Protein AF-A0A4Y1U1I6-F1 (afdb_monomer)

Organism: Homo sapiens (NCBI:txid9606)

InterPro domains:
  IPR001189 Manganese/iron superoxide dismutase [PR01703] (27-38)
  IPR001189 Manganese/iron superoxide dismutase [PR01703] (48-55)
  IPR019831 Manganese/iron superoxide dismutase, N-terminal [PF00081] (23-55)
  IPR036324 Manganese/iron superoxide dismutase, N-terminal domain superfamily [SSF46609] (16-55)
  IPR050265 Iron/Manganese Superoxide Dismutase [PTHR11404] (7-55)

Mean predicted aligned error: 13.7 Å

Foldseek 3Di:
DDDDPDDPDDPDPPPDPPPPPDDDDQDDDPDQLCPCPPPDDSVVSVCCSPPVVRD

Structure (mmCIF, N/CA/C/O backbone):
data_AF-A0A4Y1U1I6-F1
#
_entry.id   AF-A0A4Y1U1I6-F1
#
loop_
_atom_site.group_PDB
_atom_site.id
_atom_site.type_symbol
_atom_site.label_atom_id
_atom_site.label_alt_id
_atom_site.label_comp_id
_atom_site.label_asym_id
_atom_site.label_entity_id
_atom_site.label_seq_id
_atom_site.pdbx_PDB_ins_code
_atom_site.Cartn_x
_atom_site.Cartn_y
_atom_site.Cartn_z
_atom_site.occupancy
_atom_site.B_iso_or_equiv
_atom_site.auth_seq_id
_atom_site.auth_comp_id
_atom_site.auth_asym_id
_atom_site.auth_atom_id
_atom_site.pdbx_PDB_model_num
ATOM 1 N N . CYS A 1 1 ? 70.216 -11.530 -30.720 1.00 47.41 1 CYS A N 1
ATOM 2 C CA . CYS A 1 1 ? 69.258 -10.465 -31.077 1.00 47.41 1 CYS A CA 1
ATOM 3 C C . CYS A 1 1 ? 68.022 -11.059 -31.736 1.00 47.41 1 CYS A C 1
ATOM 5 O O . CYS A 1 1 ? 68.032 -11.207 -32.943 1.00 47.41 1 CYS A O 1
ATOM 7 N N . PHE A 1 2 ? 66.988 -11.413 -30.977 1.00 39.22 2 PHE A N 1
ATOM 8 C CA . PHE A 1 2 ? 65.632 -10.929 -31.254 1.00 39.22 2 PHE A CA 1
ATOM 9 C C . PHE A 1 2 ? 64.772 -11.284 -30.047 1.00 39.22 2 PHE A C 1
ATOM 11 O O . PHE A 1 2 ? 64.539 -12.446 -29.727 1.00 39.22 2 PHE A O 1
ATOM 18 N N . LEU A 1 3 ? 64.446 -10.235 -29.308 1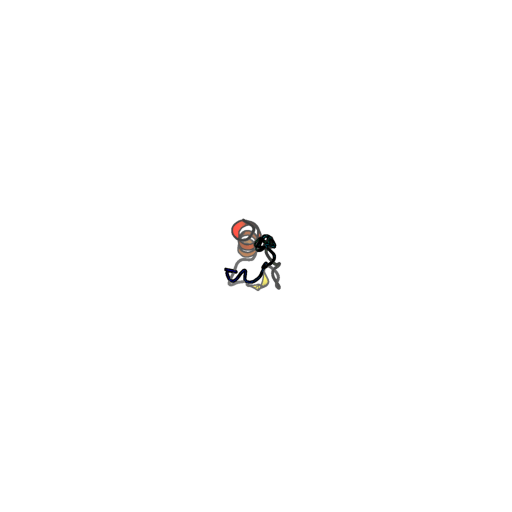.00 53.06 3 LEU A N 1
ATOM 19 C CA . LEU A 1 3 ? 63.658 -10.274 -28.098 1.00 53.06 3 LEU A CA 1
ATOM 20 C C . LEU A 1 3 ? 62.241 -10.744 -28.433 1.00 53.06 3 LEU A C 1
ATOM 22 O O . LEU A 1 3 ? 61.621 -10.284 -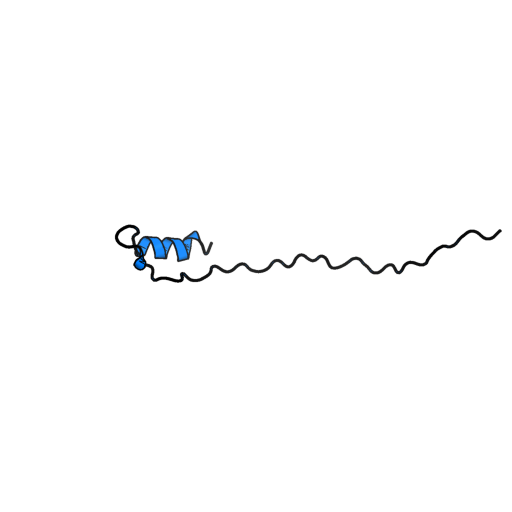29.387 1.00 53.06 3 LEU A O 1
ATOM 26 N N . VAL A 1 4 ? 61.771 -11.661 -27.598 1.00 54.88 4 VAL A N 1
ATOM 27 C CA . VAL A 1 4 ? 60.381 -11.989 -27.291 1.00 54.88 4 VAL A CA 1
ATOM 28 C C . VAL A 1 4 ? 59.452 -10.780 -27.504 1.00 54.88 4 VAL A C 1
ATOM 30 O O . VAL A 1 4 ? 59.429 -9.880 -26.670 1.00 54.88 4 VAL A O 1
ATOM 33 N N . PHE A 1 5 ? 58.651 -10.758 -28.576 1.00 42.94 5 PHE A N 1
ATOM 34 C CA . PHE A 1 5 ? 57.479 -9.874 -28.654 1.00 42.94 5 PHE A CA 1
ATOM 35 C C . PHE A 1 5 ? 56.209 -10.715 -28.654 1.00 42.94 5 PHE A C 1
ATOM 37 O O . PHE A 1 5 ? 55.578 -11.018 -29.665 1.00 42.94 5 PHE A O 1
ATOM 44 N N . SER A 1 6 ? 55.922 -11.158 -27.435 1.00 52.41 6 SER A N 1
ATOM 45 C CA . SER A 1 6 ? 54.694 -11.789 -26.995 1.00 52.41 6 SER A CA 1
ATOM 46 C C . SER A 1 6 ? 53.480 -10.949 -27.396 1.00 52.41 6 SER A C 1
ATOM 48 O O . SER A 1 6 ? 53.378 -9.780 -27.044 1.00 52.41 6 SER A O 1
ATOM 50 N N . THR A 1 7 ? 52.526 -11.608 -28.055 1.00 58.00 7 THR A N 1
ATOM 51 C CA . THR A 1 7 ? 51.081 -11.391 -27.893 1.00 58.00 7 THR A CA 1
ATOM 52 C C . THR A 1 7 ? 50.600 -9.942 -28.000 1.00 58.00 7 THR A C 1
ATOM 54 O O . THR A 1 7 ? 50.382 -9.267 -26.994 1.00 58.00 7 THR A O 1
ATOM 57 N N . SER A 1 8 ? 50.307 -9.513 -29.228 1.00 53.62 8 SER A N 1
ATOM 58 C CA . SER A 1 8 ? 49.414 -8.381 -29.478 1.00 53.62 8 SER A CA 1
ATOM 59 C C . SER A 1 8 ? 47.995 -8.762 -29.022 1.00 53.62 8 SER A C 1
ATOM 61 O O . SER A 1 8 ? 47.179 -9.274 -29.786 1.00 53.62 8 SER A O 1
ATOM 63 N N . ARG A 1 9 ? 47.737 -8.630 -27.716 1.00 62.28 9 ARG A N 1
ATOM 64 C CA . ARG A 1 9 ? 46.400 -8.723 -27.126 1.00 62.28 9 ARG A CA 1
ATOM 65 C C . ARG A 1 9 ? 45.646 -7.457 -27.518 1.00 62.28 9 ARG A C 1
ATOM 67 O O . ARG A 1 9 ? 46.027 -6.361 -27.119 1.00 62.28 9 ARG A O 1
ATOM 74 N N . GLN A 1 10 ? 44.595 -7.648 -28.314 1.00 55.56 10 GLN A N 1
ATOM 75 C CA . GLN A 1 10 ? 43.573 -6.661 -28.652 1.00 55.56 10 GLN A CA 1
ATOM 76 C C . GLN A 1 10 ? 43.210 -5.795 -27.439 1.00 55.56 10 GLN A C 1
ATOM 78 O O . GLN A 1 10 ? 42.656 -6.283 -26.456 1.00 55.56 10 GLN A O 1
ATOM 83 N N . LEU A 1 11 ? 43.485 -4.496 -27.538 1.00 58.88 11 LEU A N 1
ATOM 84 C CA . LEU A 1 11 ? 42.939 -3.486 -26.641 1.00 58.88 11 LEU A CA 1
ATOM 85 C C . LEU A 1 11 ? 41.509 -3.174 -27.096 1.00 58.88 11 LEU A C 1
ATOM 87 O O . LEU A 1 11 ? 41.251 -2.172 -27.757 1.00 58.88 11 LEU A O 1
ATOM 91 N N . ALA A 1 12 ? 40.577 -4.073 -26.781 1.00 63.34 12 ALA A N 1
ATOM 92 C CA . ALA A 1 12 ? 39.173 -3.697 -26.717 1.00 63.34 12 ALA A CA 1
ATOM 93 C C . ALA A 1 12 ? 39.011 -2.737 -25.526 1.00 63.34 12 ALA A C 1
ATOM 95 O O . ALA A 1 12 ? 39.516 -3.046 -24.439 1.00 63.34 12 ALA A O 1
ATOM 96 N N . PRO A 1 13 ? 38.342 -1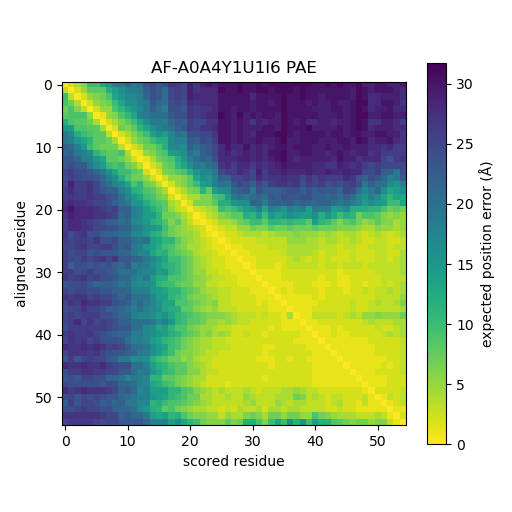.581 -25.678 1.00 60.56 13 PRO A N 1
ATOM 97 C CA . PRO A 1 13 ? 38.002 -0.782 -24.518 1.00 60.56 13 PRO A CA 1
ATOM 98 C C . PRO A 1 13 ? 37.071 -1.629 -23.646 1.00 60.56 13 PRO A C 1
ATOM 100 O O . PRO A 1 13 ? 36.017 -2.078 -24.094 1.00 60.56 13 PRO A O 1
ATOM 103 N N . VAL A 1 14 ? 37.477 -1.863 -22.397 1.00 64.06 14 VAL A N 1
ATOM 104 C CA . VAL A 1 14 ? 36.631 -2.381 -21.313 1.00 64.06 14 VAL A CA 1
ATOM 105 C C . VAL A 1 14 ? 35.603 -1.291 -20.986 1.00 64.06 14 VAL A C 1
ATOM 107 O O . VAL A 1 14 ? 35.669 -0.622 -19.961 1.00 64.06 14 VAL A O 1
ATOM 110 N N . LEU A 1 15 ? 34.699 -1.024 -21.926 1.00 66.00 15 LEU A N 1
ATOM 111 C CA . LEU A 1 15 ? 33.659 -0.015 -21.821 1.00 66.00 15 LEU A CA 1
ATOM 112 C C . LEU A 1 15 ? 32.324 -0.743 -21.848 1.00 66.00 15 LEU A C 1
ATOM 114 O O . LEU A 1 15 ? 31.804 -1.066 -22.910 1.00 6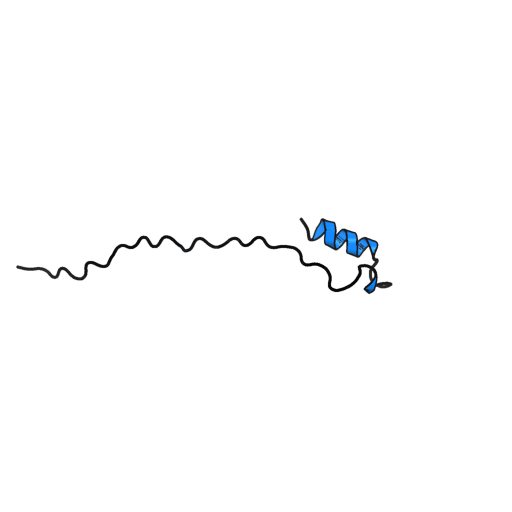6.00 15 LEU A O 1
ATOM 118 N N . GLY A 1 16 ? 31.780 -1.037 -20.671 1.00 63.97 16 GLY A N 1
ATOM 119 C CA . GLY A 1 16 ? 30.438 -1.604 -20.630 1.00 63.97 16 GLY A CA 1
ATOM 120 C C . GLY A 1 16 ? 29.995 -2.268 -19.341 1.00 63.97 16 GLY A C 1
ATOM 121 O O . GLY A 1 16 ? 29.105 -3.100 -19.403 1.00 63.97 16 GLY A O 1
ATOM 122 N N . TYR A 1 17 ? 30.539 -1.908 -18.177 1.00 64.44 17 TYR A N 1
ATOM 123 C CA . TYR A 1 17 ? 29.815 -2.126 -16.918 1.00 64.44 17 TYR A CA 1
ATOM 124 C C . TYR A 1 17 ? 29.054 -0.844 -16.554 1.00 64.44 17 TYR A C 1
ATOM 126 O O . TYR A 1 17 ? 29.226 -0.261 -15.487 1.00 64.44 17 TYR A O 1
ATOM 134 N N . LEU A 1 18 ? 28.242 -0.342 -17.491 1.00 68.88 18 LEU A N 1
ATOM 135 C CA . LEU A 1 18 ? 27.279 0.711 -17.183 1.00 68.88 18 LEU A CA 1
ATOM 136 C C . LEU A 1 18 ? 26.154 0.045 -16.397 1.00 68.88 18 LEU A C 1
ATOM 138 O O . LEU A 1 18 ? 25.264 -0.573 -16.976 1.00 68.88 18 LEU A O 1
ATOM 142 N N . GLY A 1 19 ? 26.251 0.110 -15.068 1.00 70.50 19 GLY A N 1
ATOM 143 C CA . GLY A 1 19 ? 25.222 -0.396 -14.171 1.00 70.50 19 GLY A CA 1
ATOM 144 C C . GLY A 1 19 ? 23.854 0.132 -14.596 1.00 70.50 19 GLY A C 1
ATOM 145 O O . GLY A 1 19 ? 23.613 1.341 -14.604 1.00 70.50 19 GLY A O 1
ATOM 146 N N . SER A 1 20 ? 22.962 -0.777 -14.982 1.00 75.19 20 SER A N 1
ATOM 147 C CA . SER A 1 20 ? 21.595 -0.442 -15.348 1.00 75.19 20 SER A CA 1
ATOM 148 C C . SER A 1 20 ? 20.861 0.044 -14.100 1.00 75.19 20 SER A C 1
ATOM 150 O O . SER A 1 20 ? 20.459 -0.760 -13.258 1.00 75.19 20 SER A O 1
ATOM 152 N N . ARG A 1 21 ? 20.670 1.359 -13.959 1.00 73.19 21 ARG A N 1
ATOM 153 C CA . ARG A 1 21 ? 19.769 1.904 -12.937 1.00 73.19 21 ARG A CA 1
ATOM 154 C C . ARG A 1 21 ? 18.331 1.642 -13.375 1.00 73.19 21 ARG A C 1
ATOM 156 O O . ARG A 1 21 ? 17.726 2.454 -14.074 1.00 73.19 21 ARG A O 1
ATOM 163 N N . GLN A 1 22 ? 17.801 0.483 -12.998 1.00 81.69 22 GLN A N 1
ATOM 164 C CA . GLN A 1 22 ? 16.397 0.161 -13.228 1.00 81.69 22 GLN A CA 1
ATOM 165 C C . GLN A 1 22 ? 15.527 1.091 -12.379 1.00 81.69 22 GLN A C 1
ATOM 167 O O . GLN A 1 22 ? 15.788 1.303 -11.195 1.00 81.69 22 GLN A O 1
ATOM 172 N N . LYS A 1 23 ? 14.499 1.672 -13.002 1.00 82.62 23 LYS A N 1
ATOM 173 C CA . LYS A 1 23 ? 13.471 2.428 -12.285 1.00 82.62 23 LYS A CA 1
ATOM 174 C C . LYS A 1 23 ? 12.703 1.432 -11.420 1.00 82.62 23 LYS A C 1
ATOM 176 O O . LYS A 1 23 ? 12.089 0.519 -11.963 1.00 82.62 23 LYS A O 1
ATOM 181 N N . HIS A 1 24 ? 12.782 1.579 -10.103 1.00 81.56 24 HIS A N 1
ATOM 182 C CA . HIS A 1 24 ? 11.963 0.790 -9.194 1.00 81.56 24 HIS A CA 1
ATOM 183 C C . HIS A 1 24 ? 10.571 1.420 -9.134 1.00 81.56 24 HIS A C 1
ATOM 185 O O . HIS A 1 24 ? 10.455 2.638 -9.002 1.00 81.56 24 HIS A O 1
ATOM 191 N N . SER A 1 25 ? 9.535 0.605 -9.300 1.00 88.88 25 SER A N 1
ATOM 192 C CA . SER A 1 25 ? 8.138 1.028 -9.235 1.00 88.88 25 SER A CA 1
ATOM 193 C C . SER A 1 25 ? 7.484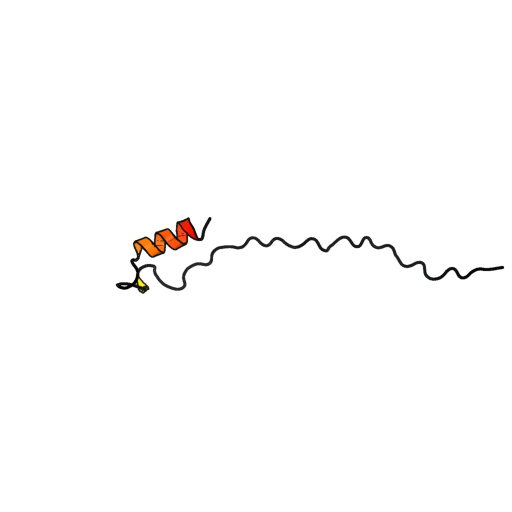 0.411 -8.012 1.00 88.88 25 SER A C 1
ATOM 195 O O . SER A 1 25 ? 7.746 -0.749 -7.696 1.00 88.88 25 SER A O 1
ATOM 197 N N . LEU A 1 26 ? 6.609 1.168 -7.359 1.00 91.31 26 LEU A N 1
ATOM 198 C CA . LEU A 1 26 ? 5.811 0.650 -6.261 1.00 91.31 26 LEU A CA 1
ATOM 199 C C . LEU A 1 26 ? 4.746 -0.314 -6.813 1.00 91.31 26 LEU A C 1
ATOM 201 O O . LEU A 1 26 ? 3.971 0.107 -7.673 1.00 91.31 26 LEU A O 1
ATOM 205 N N . PRO A 1 27 ? 4.709 -1.587 -6.381 1.00 91.19 27 PRO A N 1
ATOM 206 C CA . PRO A 1 27 ? 3.661 -2.507 -6.793 1.00 91.19 27 PRO A CA 1
ATOM 207 C C . PRO A 1 27 ? 2.327 -2.167 -6.121 1.00 91.19 27 PRO A C 1
ATOM 209 O O . PRO A 1 27 ? 2.274 -1.601 -5.022 1.00 91.19 27 PRO A O 1
ATOM 212 N N . ASP A 1 28 ? 1.250 -2.575 -6.780 1.00 92.62 28 ASP A N 1
ATOM 213 C CA . ASP A 1 28 ? -0.092 -2.502 -6.218 1.00 92.62 28 ASP A CA 1
ATOM 214 C C . ASP A 1 28 ? -0.278 -3.521 -5.089 1.00 92.62 28 ASP A C 1
ATOM 216 O O . ASP A 1 28 ? 0.389 -4.562 -5.030 1.00 92.62 28 ASP A O 1
ATOM 220 N N . LEU A 1 29 ? -1.205 -3.220 -4.179 1.00 92.19 29 LEU A N 1
ATOM 221 C CA . LEU A 1 29 ? -1.577 -4.153 -3.122 1.00 92.19 29 LEU A CA 1
ATOM 222 C C . LEU A 1 29 ? -2.379 -5.325 -3.708 1.00 92.19 29 LEU A C 1
ATOM 224 O O . LEU A 1 29 ? -3.284 -5.110 -4.513 1.00 92.19 29 LEU A O 1
ATOM 228 N N . PRO A 1 30 ? -2.129 -6.567 -3.250 1.00 95.50 30 PRO A N 1
ATOM 229 C CA . PRO A 1 30 ? -2.917 -7.727 -3.660 1.00 95.50 30 PRO A CA 1
ATOM 230 C C . PRO A 1 30 ? -4.279 -7.807 -2.946 1.00 95.50 30 PRO A C 1
ATOM 232 O O . PRO A 1 30 ? -4.999 -8.790 -3.107 1.00 95.50 30 PRO A O 1
ATOM 235 N N . TYR A 1 31 ? -4.617 -6.813 -2.123 1.00 96.00 31 TYR A N 1
ATOM 236 C CA . TYR A 1 31 ? -5.849 -6.734 -1.347 1.00 96.00 31 TYR A CA 1
ATOM 237 C C . TYR A 1 31 ? -6.364 -5.292 -1.285 1.00 96.00 31 TYR A C 1
ATOM 239 O O . TYR A 1 31 ? -5.606 -4.341 -1.468 1.00 96.00 31 TYR A O 1
ATOM 247 N N . ASP A 1 32 ? -7.661 -5.141 -1.014 1.00 95.69 32 ASP A N 1
ATOM 248 C CA . ASP A 1 32 ? -8.289 -3.830 -0.846 1.00 95.69 32 ASP A CA 1
ATOM 249 C C . ASP A 1 32 ? -7.839 -3.147 0.454 1.00 95.69 32 ASP A C 1
ATOM 251 O O . ASP A 1 32 ? -7.553 -3.807 1.454 1.00 95.69 32 ASP A O 1
ATOM 255 N N . TYR A 1 33 ? -7.827 -1.816 0.478 1.00 95.69 33 TYR A N 1
ATOM 256 C CA . TYR A 1 33 ? -7.336 -1.028 1.610 1.00 95.69 33 TYR A CA 1
ATOM 257 C C . TYR A 1 33 ? -8.060 -1.328 2.932 1.00 95.69 33 TYR A C 1
ATOM 259 O O . TYR A 1 33 ? -7.451 -1.211 3.993 1.00 95.69 33 TYR A O 1
ATOM 267 N N . GLY A 1 34 ? -9.330 -1.744 2.879 1.00 96.19 34 GLY A N 1
ATOM 268 C CA . GLY A 1 34 ? -10.124 -2.126 4.052 1.00 96.19 34 GLY A CA 1
ATOM 269 C C . GLY A 1 34 ? -10.003 -3.589 4.484 1.00 96.19 34 GLY A C 1
ATOM 270 O O . GLY A 1 34 ? -10.598 -3.968 5.489 1.00 96.19 34 GLY A O 1
ATOM 271 N N . ALA A 1 35 ? -9.236 -4.425 3.777 1.00 97.12 35 ALA A N 1
ATOM 272 C CA . ALA A 1 35 ? -9.138 -5.860 4.072 1.00 97.12 35 ALA A CA 1
ATOM 273 C C . ALA A 1 35 ? -8.504 -6.180 5.442 1.00 97.12 35 ALA A C 1
ATOM 275 O O . ALA A 1 35 ? -8.552 -7.322 5.893 1.00 97.12 35 ALA A O 1
ATOM 276 N N . LEU A 1 36 ? -7.899 -5.181 6.092 1.00 95.38 36 LEU A N 1
ATOM 277 C CA . LEU A 1 36 ? -7.210 -5.300 7.379 1.00 95.38 36 LEU A CA 1
ATOM 278 C C . LEU A 1 36 ? -8.005 -4.693 8.552 1.00 95.38 36 LEU A C 1
ATOM 280 O O . LEU A 1 36 ? -7.509 -4.656 9.680 1.00 95.38 36 LEU A O 1
ATOM 284 N N . GLU A 1 37 ? -9.232 -4.224 8.318 1.00 93.31 37 GLU A N 1
ATOM 285 C CA . GLU A 1 37 ? -10.130 -3.754 9.381 1.00 93.31 37 GLU A CA 1
ATOM 286 C C . GLU A 1 37 ? -10.560 -4.915 10.305 1.00 93.31 37 GLU A C 1
ATOM 288 O O . GLU A 1 37 ? -10.703 -6.050 9.843 1.00 93.31 37 GLU A O 1
ATOM 293 N N . PRO A 1 38 ? -10.790 -4.670 11.613 1.00 94.69 38 PRO A N 1
ATOM 294 C CA . PRO A 1 38 ? -10.711 -3.391 12.333 1.00 94.69 38 PRO A CA 1
ATOM 295 C C . PRO A 1 38 ? -9.297 -3.058 12.847 1.00 94.69 38 PRO A C 1
ATOM 297 O O . PRO A 1 38 ? -9.114 -2.128 13.632 1.00 94.69 38 PRO A O 1
ATOM 300 N N . HIS A 1 39 ? -8.297 -3.868 12.492 1.00 97.06 39 HIS A N 1
ATOM 301 C CA . HIS A 1 39 ? -6.944 -3.745 13.035 1.00 97.06 39 HIS A CA 1
ATOM 302 C C . HIS A 1 39 ? -6.180 -2.579 12.421 1.00 97.06 39 HIS A C 1
ATOM 304 O O . HIS A 1 39 ? -5.381 -1.936 13.103 1.00 97.06 39 HIS A O 1
ATOM 310 N N . ILE A 1 40 ? -6.410 -2.314 11.136 1.00 92.81 40 ILE A N 1
ATOM 311 C CA . ILE A 1 40 ? -5.763 -1.229 10.414 1.00 92.81 40 ILE A CA 1
ATOM 312 C C . ILE A 1 40 ? -6.816 -0.472 9.619 1.00 92.81 40 ILE A C 1
ATOM 314 O O . ILE A 1 40 ? -7.546 -1.055 8.821 1.00 92.81 40 ILE A O 1
ATOM 318 N N . ASN A 1 41 ? -6.839 0.845 9.829 1.00 96.62 41 ASN A N 1
ATOM 319 C CA . ASN A 1 41 ? -7.797 1.716 9.178 1.00 96.62 41 ASN A CA 1
ATOM 320 C C . ASN A 1 41 ? -7.537 1.838 7.664 1.00 96.62 41 ASN A C 1
ATOM 322 O O . ASN A 1 41 ? -6.415 2.156 7.251 1.00 96.62 41 ASN A O 1
ATOM 326 N N . ALA A 1 42 ? -8.581 1.692 6.846 1.00 96.25 42 ALA A N 1
ATOM 327 C CA . ALA A 1 42 ? -8.481 1.756 5.385 1.00 96.25 42 ALA A CA 1
ATOM 328 C C . ALA A 1 42 ? -7.899 3.084 4.857 1.00 96.25 42 ALA A C 1
ATOM 330 O O . ALA A 1 42 ? -7.068 3.096 3.946 1.00 96.25 42 ALA A O 1
ATOM 331 N N . GLN A 1 43 ? -8.283 4.219 5.452 1.00 96.12 43 GLN A N 1
ATOM 332 C CA . GLN A 1 43 ? -7.797 5.542 5.039 1.00 96.12 43 GLN A CA 1
ATOM 333 C C . GLN A 1 43 ? -6.305 5.707 5.343 1.00 96.12 43 GLN A C 1
ATOM 335 O O . GLN A 1 43 ? -5.576 6.329 4.565 1.00 96.12 43 GLN A O 1
ATOM 340 N N . ILE A 1 44 ? -5.839 5.124 6.453 1.00 95.69 44 ILE A N 1
ATOM 341 C CA . ILE A 1 44 ? -4.418 5.113 6.814 1.00 95.69 44 ILE A CA 1
ATOM 342 C C . ILE A 1 44 ? -3.635 4.259 5.819 1.00 95.69 44 ILE A C 1
ATOM 344 O O . ILE A 1 44 ? -2.600 4.714 5.338 1.00 95.69 44 ILE A O 1
ATOM 348 N N . MET A 1 45 ? -4.138 3.076 5.451 1.00 95.88 45 MET A N 1
ATOM 349 C CA . MET A 1 45 ? -3.490 2.226 4.444 1.00 95.88 45 MET A CA 1
ATOM 350 C C . MET A 1 45 ? -3.349 2.936 3.095 1.00 95.88 45 MET A C 1
ATOM 352 O O . MET A 1 45 ? -2.275 2.910 2.492 1.00 95.88 45 MET A O 1
ATOM 356 N N . GLN A 1 46 ? -4.392 3.642 2.653 1.00 94.69 46 GLN A N 1
ATOM 357 C CA . GLN A 1 46 ? -4.352 4.413 1.411 1.00 94.69 46 GLN A CA 1
ATOM 358 C C . GLN A 1 46 ? -3.332 5.555 1.474 1.00 94.69 46 GLN A C 1
ATOM 360 O O . GLN A 1 46 ? -2.540 5.738 0.546 1.00 94.69 46 GLN A O 1
ATOM 365 N N . LEU A 1 47 ? -3.328 6.337 2.557 1.00 95.19 47 LEU A N 1
ATOM 366 C CA . LEU A 1 47 ? -2.365 7.426 2.732 1.00 95.19 47 LEU A CA 1
ATOM 367 C C . LEU A 1 47 ? -0.927 6.891 2.809 1.00 95.19 47 LEU A C 1
ATOM 369 O O . LEU A 1 47 ? -0.019 7.475 2.218 1.00 95.19 47 LEU A O 1
ATOM 373 N N . HIS A 1 48 ? -0.729 5.769 3.494 1.00 95.25 48 HIS A N 1
ATOM 374 C CA . HIS A 1 48 ? 0.564 5.113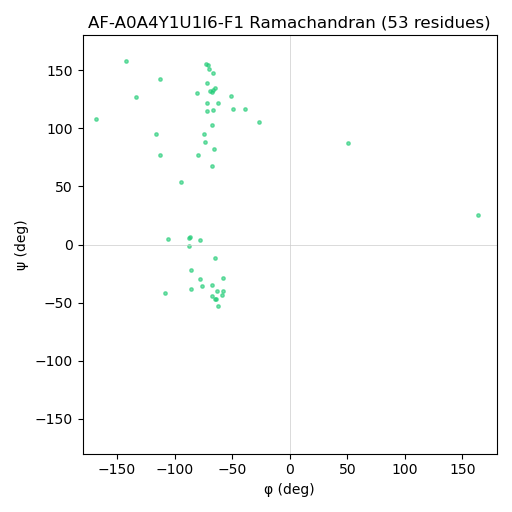 3.622 1.00 95.25 48 HIS A CA 1
ATOM 375 C C . HIS A 1 48 ? 1.114 4.658 2.265 1.00 95.25 48 HIS A C 1
ATOM 377 O O . HIS A 1 48 ? 2.223 5.047 1.891 1.00 95.25 48 HIS A O 1
ATOM 383 N N . HIS A 1 49 ? 0.326 3.910 1.491 1.00 92.94 49 HIS A N 1
ATOM 384 C CA . HIS A 1 49 ? 0.749 3.411 0.179 1.00 92.94 49 HIS A CA 1
ATOM 385 C C . HIS A 1 49 ? 0.976 4.546 -0.829 1.00 92.94 49 HIS A C 1
ATOM 387 O O . HIS A 1 49 ? 2.033 4.617 -1.449 1.00 92.94 49 HIS A O 1
ATOM 393 N N . SER A 1 50 ? 0.041 5.493 -0.927 1.00 90.06 50 SER A N 1
ATOM 394 C CA . SER A 1 50 ? 0.095 6.541 -1.957 1.00 90.06 50 SER A CA 1
ATOM 395 C C . SER A 1 50 ? 1.080 7.679 -1.678 1.00 90.06 50 SER A C 1
ATOM 397 O O . SER A 1 50 ? 1.569 8.281 -2.630 1.00 90.06 50 SER A O 1
ATOM 399 N N . LYS A 1 51 ? 1.363 8.017 -0.410 1.00 88.25 51 LYS A N 1
ATOM 400 C CA . L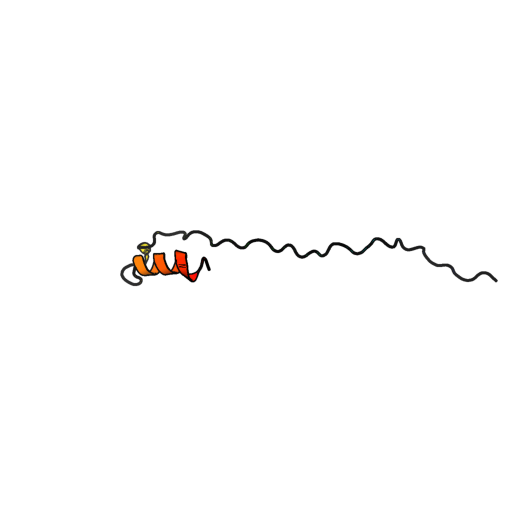YS A 1 51 ? 2.237 9.158 -0.068 1.00 88.25 51 LYS A CA 1
ATOM 401 C C . LYS A 1 51 ? 3.595 8.759 0.487 1.00 88.25 51 LYS A C 1
ATOM 403 O O . LYS A 1 51 ? 4.577 9.406 0.149 1.00 88.25 51 LYS A O 1
ATOM 408 N N . HIS A 1 52 ? 3.660 7.754 1.360 1.00 89.69 52 HIS A N 1
ATOM 409 C CA . HIS A 1 52 ? 4.921 7.400 2.021 1.00 89.69 52 HIS A CA 1
ATOM 410 C C . HIS A 1 52 ? 5.769 6.452 1.178 1.00 89.69 52 HIS A C 1
ATOM 412 O O . HIS A 1 52 ? 6.984 6.604 1.131 1.00 89.69 52 HIS A O 1
ATOM 418 N N . HIS A 1 53 ? 5.140 5.497 0.496 1.00 86.56 53 HIS A N 1
ATOM 419 C CA . HIS A 1 53 ? 5.856 4.539 -0.341 1.00 86.56 53 HIS A CA 1
ATOM 420 C C . HIS A 1 53 ? 6.126 5.025 -1.772 1.00 86.56 53 HIS A C 1
ATOM 422 O O . HIS A 1 53 ? 7.041 4.517 -2.414 1.00 86.56 53 HIS A O 1
ATOM 428 N N . ALA A 1 54 ? 5.356 5.991 -2.276 1.00 82.62 54 ALA A N 1
ATOM 429 C CA . ALA A 1 54 ? 5.530 6.543 -3.622 1.00 82.62 54 ALA A CA 1
ATOM 430 C C . ALA A 1 54 ? 6.533 7.720 -3.702 1.00 82.62 54 ALA A C 1
ATOM 432 O O . ALA A 1 54 ? 6.633 8.345 -4.760 1.00 82.62 54 ALA A O 1
ATOM 433 N N . ALA A 1 55 ? 7.222 8.045 -2.599 1.00 74.31 55 ALA A N 1
ATOM 434 C CA . ALA A 1 55 ? 8.167 9.162 -2.477 1.00 74.31 55 ALA A CA 1
ATOM 435 C C . ALA A 1 55 ? 9.614 8.787 -2.837 1.00 74.31 55 ALA A C 1
ATOM 437 O O . ALA A 1 55 ? 10.016 7.627 -2.592 1.00 74.31 55 ALA A O 1
#

Secondary structure (DSSP, 8-state):
-------------------------PPPPSS-TTTTTTTS-HHHHHHIIIIIS--

Solvent-accessible surface area (backbone atoms only — not comparable to full-atom values): 3982 Å² total; per-residue (Å²): 142,82,80,88,81,77,75,91,70,82,84,68,79,93,74,77,86,72,76,80,82,71,84,85,76,82,78,80,73,98,61,63,58,56,76,48,55,93,83,38,58,33,69,57,47,48,50,44,54,67,56,66,62,68,106

pLDDT: mean 79.45, std 17.27, range [39.22, 97.12]

Sequence 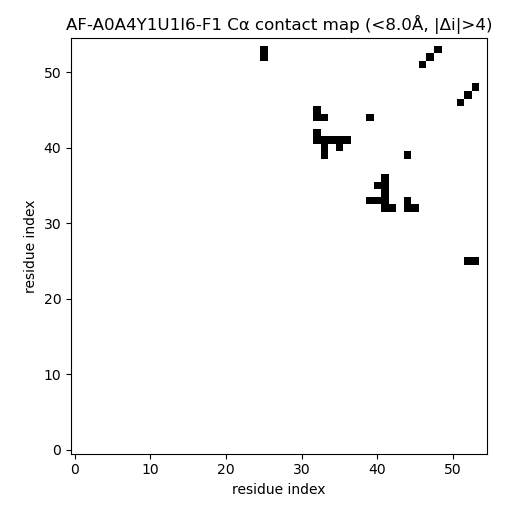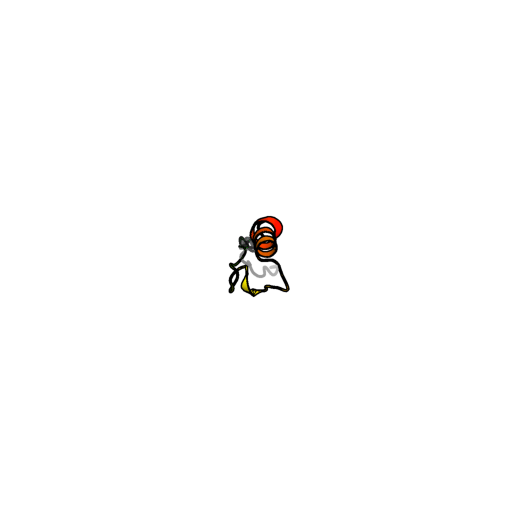(55 aa):
CFLVFSTSRQLAPVLGYLGSRQKHSLPDLPYDYGALEPHINAQIMQLHHSKHHAA

Radius of gyration: 28.11 Å; Cα contacts (8 Å, |Δi|>4): 18; chains: 1; bounding box: 80×21×44 Å

Nearest PDB structures (foldseek):
  1d5n-assembly1_A  TM=9.706E-01  e=2.137E-03  Escherichia coli
  1i0h-assembly1_B  TM=9.756E-01  e=2.516E-03  Escherichia coli
  4c7u-assembly1_C  TM=9.698E-01  e=3.488E-03  Arabidopsis thaliana
  1en4-assembly2_D  TM=9.720E-01  e=4.834E-03  Escherichia coli
  1p7g-assembly1_A  TM=9.691E-01  e=4.106E-03  Pyrobaculum aerophilum